Protein AF-A0AAW2PV08-F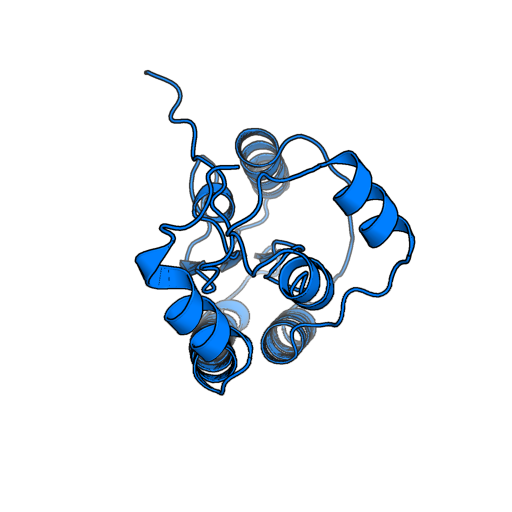1 (afdb_monomer)

Radius of gyration: 16.77 Å; Cα contacts (8 Å, |Δi|>4): 228; chains: 1; bounding box: 40×30×41 Å

Mean predicted aligned error: 6.33 Å

Nearest PDB structures (foldseek):
  4fyp-assembly1_B  TM=8.849E-01  e=3.499E-15  Arabidopsis thaliana
  3ocy-assembly1_A  TM=7.518E-01  e=6.910E-05  Haemophilus influenzae
  3ocu-assembly1_A  TM=7.559E-01  e=1.485E-04  Haemophilus influenzae
  3sf0-assembly1_A-2  TM=7.514E-01  e=1.797E-04  Haemophilus influenzae Rd KW20
  3pct-assembly1_B  TM=6.875E-01  e=3.861E-04  Pasteurella multocida

Solvent-accessible surface area (backbone atoms only — not comparable to full-atom values): 9900 Å² total; per-residue (Å²): 103,65,57,49,62,76,93,45,46,66,59,50,45,50,34,66,77,40,66,55,46,58,52,53,41,40,52,49,28,52,54,50,46,56,50,48,61,67,50,60,79,72,61,94,81,49,67,41,72,47,71,45,52,75,56,34,38,29,35,57,58,78,59,30,70,77,42,59,49,18,62,44,78,73,52,69,67,63,50,49,58,52,58,73,66,70,71,63,48,72,32,64,46,40,49,55,35,50,53,51,51,51,72,70,44,96,78,88,88,89,91,90,91,69,68,65,49,64,38,51,23,49,53,37,38,53,41,43,75,74,60,33,44,44,51,34,28,38,19,34,44,67,32,69,52,49,73,55,65,60,38,78,41,68,44,75,39,79,53,84,45,58,60,68,84,69,80,76,79,86,129

Secondary structure (DSSP, 8-state):
-PPPPGGGHHHHHHHHHSHHHHHHHHHHHHHHHHHHHHHHTT--S-EEEEE-SBTTTB--HHHHTTTGGGTSPP-HHHHHHHHHTT-PPB-HHHHHHHHHHHHH-S---------HHHHHHHHHHHHHHTT-EEEEEEESSHHHH-SSS--SEEEE----S----------

pLDDT: mean 85.6, std 15.62, range [32.16, 98.5]

Structure (mmCIF, N/CA/C/O backbone):
data_AF-A0AAW2PV08-F1
#
_entry.id   AF-A0AAW2PV08-F1
#
loop_
_atom_site.group_PDB
_atom_site.id
_atom_site.type_symbol
_atom_site.label_atom_id
_atom_site.label_alt_id
_atom_site.label_comp_id
_atom_site.label_asym_id
_atom_site.label_entity_id
_atom_site.label_seq_id
_atom_site.pdbx_PDB_ins_code
_atom_site.Cartn_x
_atom_site.Cartn_y
_atom_site.Cartn_z
_atom_site.occupancy
_atom_site.B_iso_or_equiv
_atom_site.auth_seq_id
_atom_site.auth_comp_id
_atom_site.auth_asym_id
_atom_site.auth_atom_id
_atom_site.pdbx_PDB_model_num
ATOM 1 N N . MET A 1 1 ? 16.146 8.024 -4.361 1.00 72.38 1 MET A N 1
ATOM 2 C CA . MET A 1 1 ? 15.901 6.578 -4.196 1.00 72.38 1 MET A CA 1
ATOM 3 C C . MET A 1 1 ? 17.044 5.831 -4.854 1.00 72.38 1 MET A C 1
ATOM 5 O O . MET A 1 1 ? 17.576 6.333 -5.842 1.00 72.38 1 MET A O 1
ATOM 9 N N . GLU A 1 2 ? 17.451 4.702 -4.283 1.00 77.81 2 GLU A N 1
ATOM 10 C CA . GLU A 1 2 ? 18.451 3.822 -4.897 1.00 77.81 2 GLU A CA 1
ATOM 11 C C . GLU A 1 2 ? 17.816 2.975 -6.006 1.00 77.81 2 GLU A C 1
ATOM 13 O O . GLU A 1 2 ? 16.607 2.743 -5.994 1.00 77.81 2 GLU A O 1
ATOM 18 N N . LYS A 1 3 ? 18.635 2.554 -6.973 1.00 90.25 3 LYS A N 1
ATOM 19 C CA . LYS A 1 3 ? 18.215 1.689 -8.080 1.00 90.25 3 LYS A CA 1
ATOM 20 C C . LYS A 1 3 ? 18.225 0.227 -7.650 1.00 90.25 3 LYS A C 1
ATOM 22 O O . LYS A 1 3 ? 19.064 -0.160 -6.835 1.00 90.25 3 LYS A O 1
ATOM 27 N N . ILE A 1 4 ? 17.382 -0.593 -8.270 1.00 92.94 4 ILE A N 1
ATOM 28 C CA . ILE A 1 4 ? 17.492 -2.049 -8.127 1.00 92.94 4 ILE A CA 1
ATOM 29 C C . ILE A 1 4 ? 18.790 -2.558 -8.793 1.00 92.94 4 ILE A C 1
ATOM 31 O O . ILE A 1 4 ? 19.272 -1.933 -9.747 1.00 92.94 4 ILE A O 1
ATOM 35 N N . PRO A 1 5 ? 19.366 -3.688 -8.341 1.00 94.44 5 PRO A N 1
ATOM 36 C CA . PRO A 1 5 ? 20.461 -4.346 -9.051 1.00 94.44 5 PRO A CA 1
ATOM 37 C C . PRO A 1 5 ? 20.048 -4.736 -10.477 1.00 94.44 5 PRO A C 1
ATOM 39 O O . PRO A 1 5 ? 18.966 -5.286 -10.679 1.00 94.44 5 PRO A O 1
ATOM 42 N N . GLU A 1 6 ? 20.916 -4.494 -11.464 1.00 94.56 6 GLU A N 1
ATOM 43 C CA . GLU A 1 6 ? 20.615 -4.785 -12.878 1.00 94.56 6 GLU A CA 1
ATOM 44 C C . GLU A 1 6 ? 20.293 -6.267 -13.117 1.00 94.56 6 GLU A C 1
ATOM 46 O O . GLU A 1 6 ? 19.394 -6.594 -13.884 1.00 94.56 6 GLU A O 1
ATOM 51 N N . GLU A 1 7 ? 20.960 -7.166 -12.395 1.00 96.25 7 GLU A N 1
ATOM 52 C CA . GLU A 1 7 ? 20.706 -8.613 -12.417 1.00 96.25 7 GLU A CA 1
ATOM 53 C C . GLU A 1 7 ? 19.301 -9.017 -11.937 1.00 96.25 7 GLU A C 1
ATOM 55 O O . GLU A 1 7 ? 18.837 -10.112 -12.246 1.00 96.25 7 GLU A O 1
ATOM 60 N N . CYS A 1 8 ? 18.600 -8.137 -11.214 1.00 95.88 8 CYS A N 1
ATOM 61 C CA . CYS A 1 8 ? 17.236 -8.365 -10.741 1.00 95.88 8 CYS A CA 1
ATOM 62 C C . CYS A 1 8 ? 16.163 -7.801 -11.687 1.00 95.88 8 CYS A C 1
ATOM 64 O O . CYS A 1 8 ? 14.981 -8.014 -11.428 1.00 95.88 8 CYS A O 1
ATOM 66 N N . ALA A 1 9 ? 16.545 -7.104 -12.763 1.00 93.81 9 ALA A N 1
ATOM 67 C CA . ALA A 1 9 ? 15.640 -6.434 -13.700 1.00 93.81 9 ALA A CA 1
ATOM 68 C C . ALA A 1 9 ? 14.475 -7.318 -14.168 1.00 93.81 9 ALA A C 1
ATOM 70 O O . ALA A 1 9 ? 13.304 -6.973 -13.991 1.00 93.81 9 ALA A O 1
ATOM 71 N N . ASP A 1 10 ? 14.813 -8.470 -14.750 1.00 96.38 10 ASP A N 1
ATOM 72 C CA . ASP A 1 10 ? 13.832 -9.388 -15.325 1.00 96.38 10 ASP A CA 1
ATOM 73 C C . ASP A 1 10 ? 12.946 -9.989 -14.237 1.00 96.38 10 ASP A C 1
ATOM 75 O O . ASP A 1 10 ? 11.730 -10.029 -14.394 1.00 96.38 10 ASP A O 1
ATOM 79 N N . TYR A 1 11 ? 13.532 -10.347 -13.091 1.00 97.00 11 TYR A N 1
ATOM 80 C CA . TYR A 1 11 ? 12.781 -10.852 -11.945 1.00 97.00 11 TYR A CA 1
ATOM 81 C C . TYR A 1 11 ? 11.757 -9.831 -11.433 1.00 97.00 11 TYR A C 1
ATOM 83 O O . TYR A 1 11 ? 10.588 -10.170 -11.261 1.00 97.00 11 TYR A O 1
ATOM 91 N N . VAL A 1 12 ? 12.172 -8.581 -11.196 1.00 97.12 12 VAL A N 1
ATOM 92 C CA . VAL A 1 12 ? 11.277 -7.531 -10.684 1.00 97.12 12 VAL A CA 1
ATOM 93 C C . VAL A 1 12 ? 10.155 -7.275 -11.680 1.00 97.12 12 VAL A C 1
ATOM 95 O O . VAL A 1 12 ? 8.988 -7.240 -11.295 1.00 97.12 12 VAL A O 1
ATOM 98 N N . LYS A 1 13 ? 10.485 -7.167 -12.969 1.00 96.88 13 LYS A N 1
ATOM 99 C CA . LYS A 1 13 ? 9.489 -7.022 -14.027 1.00 96.88 13 LYS A CA 1
ATOM 100 C C . LYS A 1 13 ? 8.496 -8.184 -14.025 1.00 96.88 13 LYS A C 1
ATOM 102 O O . LYS A 1 13 ? 7.297 -7.932 -13.979 1.00 96.88 13 LYS A O 1
ATOM 107 N N . GLU A 1 14 ? 8.969 -9.429 -14.062 1.00 97.62 14 GLU A N 1
ATOM 108 C CA . GLU A 1 14 ? 8.126 -10.633 -14.069 1.00 97.62 14 GLU A CA 1
ATOM 109 C C . GLU A 1 14 ? 7.243 -10.738 -12.823 1.00 97.62 14 GLU A C 1
ATOM 111 O O . GLU A 1 14 ? 6.072 -11.100 -12.930 1.00 97.62 14 GLU A O 1
ATOM 116 N N . TYR A 1 15 ? 7.776 -10.386 -11.654 1.00 98.00 15 TYR A N 1
ATOM 117 C CA . TYR A 1 15 ? 7.027 -10.368 -10.404 1.00 98.00 15 TYR A CA 1
ATOM 118 C C . TYR A 1 15 ? 5.908 -9.318 -10.420 1.00 98.00 15 TYR A C 1
ATOM 120 O O . TYR A 1 15 ? 4.772 -9.651 -10.075 1.00 98.00 15 TYR A O 1
ATOM 128 N N . MET A 1 16 ? 6.213 -8.087 -10.855 1.00 97.31 16 MET A N 1
ATOM 129 C CA . MET A 1 16 ? 5.276 -6.955 -10.845 1.00 97.31 16 MET A CA 1
ATOM 130 C C . MET A 1 16 ? 4.170 -7.072 -11.899 1.00 97.31 16 MET A C 1
ATOM 132 O O . MET A 1 16 ? 3.034 -6.697 -11.628 1.00 97.31 16 MET A O 1
ATOM 136 N N . ILE A 1 17 ? 4.482 -7.570 -13.103 1.00 96.00 17 ILE A N 1
ATOM 137 C CA . ILE A 1 17 ? 3.484 -7.731 -14.182 1.00 96.00 17 ILE A CA 1
ATOM 138 C C . ILE A 1 17 ? 2.812 -9.108 -14.172 1.00 96.00 17 ILE A C 1
ATOM 140 O O . ILE A 1 17 ? 1.813 -9.323 -14.860 1.00 96.00 17 ILE A O 1
ATOM 144 N N . GLY A 1 18 ? 3.413 -10.068 -13.471 1.00 94.25 18 GLY A N 1
ATOM 145 C CA . GLY A 1 18 ? 2.887 -11.411 -13.303 1.00 94.25 18 GLY A CA 1
ATOM 146 C C . GLY A 1 18 ? 1.918 -11.503 -12.129 1.00 94.25 18 GLY A C 1
ATOM 147 O O . GLY A 1 18 ? 1.508 -10.519 -11.526 1.00 94.25 18 GLY A O 1
ATOM 148 N N . LYS A 1 19 ? 1.567 -12.740 -11.770 1.00 95.38 19 LYS A N 1
ATOM 149 C CA . LYS A 1 19 ? 0.647 -13.007 -10.652 1.00 95.38 19 LYS A CA 1
ATOM 150 C C . LYS A 1 19 ? 1.296 -12.874 -9.274 1.00 95.38 19 LYS A C 1
ATOM 152 O O . LYS A 1 19 ? 0.577 -12.881 -8.285 1.00 95.38 19 LYS A O 1
ATOM 157 N N . GLY A 1 20 ? 2.630 -12.828 -9.197 1.00 97.25 20 GLY A N 1
ATOM 158 C CA . GLY A 1 20 ? 3.361 -12.843 -7.926 1.00 97.25 20 GLY A CA 1
ATOM 159 C C . GLY A 1 20 ? 2.972 -11.668 -7.035 1.00 97.25 20 GLY A C 1
ATOM 160 O O . GLY A 1 20 ? 2.494 -11.878 -5.924 1.00 97.25 20 GLY A O 1
ATOM 161 N N . TYR A 1 21 ? 3.082 -10.452 -7.571 1.00 97.06 21 TYR A N 1
ATOM 162 C CA . TYR A 1 21 ? 2.718 -9.227 -6.865 1.00 97.06 21 TYR A CA 1
ATOM 163 C C . TYR A 1 21 ? 1.253 -9.213 -6.407 1.00 97.06 21 TYR A C 1
ATOM 165 O O . TYR A 1 21 ? 0.975 -8.957 -5.237 1.00 97.06 21 TYR A O 1
ATOM 173 N N . GLU A 1 22 ? 0.320 -9.567 -7.294 1.00 96.44 22 GLU A N 1
ATOM 174 C CA . GLU A 1 22 ? -1.114 -9.615 -6.982 1.00 96.44 22 GLU A CA 1
ATOM 175 C C . GLU A 1 22 ? -1.435 -10.613 -5.856 1.00 96.44 22 GLU A C 1
ATOM 177 O O . GLU A 1 22 ? -2.170 -10.290 -4.922 1.00 96.44 22 GLU A O 1
ATOM 182 N N . LEU A 1 23 ? -0.872 -11.824 -5.913 1.00 98.19 23 LEU A N 1
ATOM 183 C CA . LEU A 1 23 ? -1.113 -12.862 -4.908 1.00 98.19 23 LEU A CA 1
ATOM 184 C C . LEU A 1 23 ? -0.561 -12.469 -3.534 1.00 98.19 23 LEU A C 1
ATOM 186 O O . LEU A 1 23 ? -1.214 -12.720 -2.516 1.00 98.19 23 LEU A O 1
ATOM 190 N N . ASP A 1 24 ? 0.610 -11.836 -3.494 1.00 98.50 24 ASP A N 1
ATOM 191 C CA . ASP A 1 24 ? 1.218 -11.380 -2.245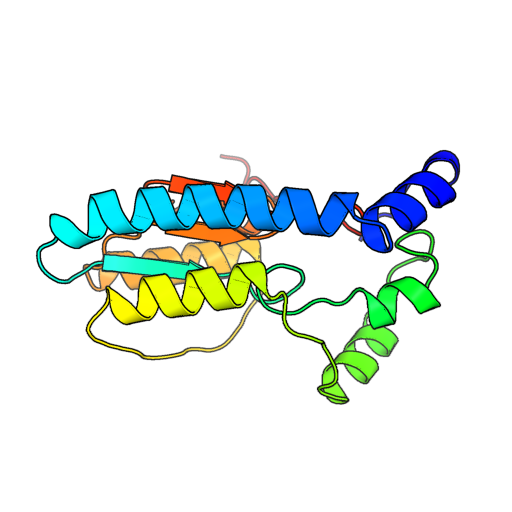 1.00 98.50 24 ASP A CA 1
ATOM 192 C C . ASP A 1 24 ? 0.422 -10.217 -1.632 1.00 98.50 24 ASP A C 1
ATOM 194 O O . ASP A 1 24 ? 0.146 -10.226 -0.428 1.00 98.50 24 ASP A O 1
ATOM 198 N N . LEU A 1 25 ? -0.053 -9.273 -2.452 1.00 98.25 25 LEU A N 1
ATOM 199 C CA . LEU A 1 25 ? -0.973 -8.217 -2.018 1.00 98.25 25 LEU A CA 1
ATOM 200 C C . LEU A 1 25 ? -2.282 -8.790 -1.450 1.00 98.25 25 LEU A C 1
ATOM 202 O O . LEU A 1 25 ? -2.699 -8.429 -0.344 1.00 98.25 25 LEU A O 1
ATOM 206 N N . GLN A 1 26 ? -2.899 -9.747 -2.150 1.00 98.31 26 GLN A N 1
ATOM 207 C CA . GLN A 1 26 ? -4.100 -10.444 -1.679 1.00 98.31 26 GLN A CA 1
ATOM 208 C C . GLN A 1 26 ? -3.850 -11.170 -0.356 1.00 98.31 26 GLN A C 1
ATOM 210 O O . GLN A 1 26 ? -4.706 -11.164 0.533 1.00 98.31 26 GLN A O 1
ATOM 215 N N . ARG A 1 27 ? -2.679 -11.792 -0.186 1.00 98.50 27 ARG A N 1
ATOM 216 C CA . ARG A 1 27 ? -2.320 -12.483 1.054 1.00 98.50 27 ARG A CA 1
ATOM 217 C C . ARG A 1 27 ? -2.259 -11.512 2.229 1.00 98.50 27 ARG A C 1
ATOM 219 O O . ARG A 1 27 ? -2.856 -11.802 3.267 1.00 98.50 27 ARG A O 1
ATOM 226 N N . VAL A 1 28 ? -1.588 -10.373 2.060 1.00 98.38 28 VAL A N 1
ATOM 227 C CA . VAL A 1 28 ? -1.488 -9.332 3.095 1.00 98.38 28 VAL A CA 1
ATOM 228 C C . VAL A 1 28 ? -2.867 -8.757 3.421 1.00 98.38 28 VAL 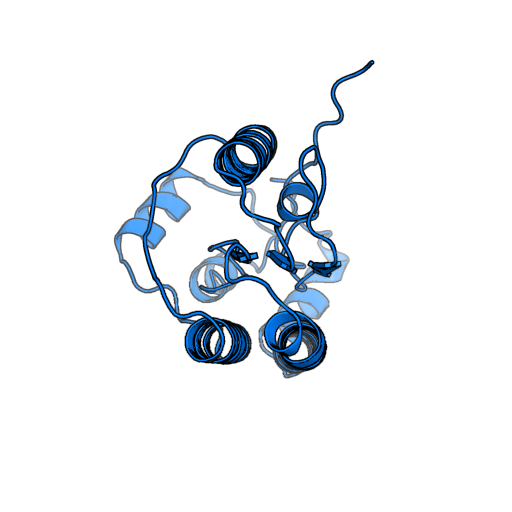A C 1
ATOM 230 O O . VAL A 1 28 ? -3.233 -8.692 4.595 1.00 98.38 28 VAL A O 1
ATOM 233 N N . SER A 1 29 ? -3.666 -8.432 2.401 1.00 98.06 29 SER A N 1
ATOM 234 C CA . SER A 1 29 ? -5.033 -7.925 2.570 1.00 98.06 29 SER A CA 1
ATOM 235 C C . SER A 1 29 ? -5.928 -8.909 3.329 1.00 98.06 29 SER A C 1
ATOM 237 O O . SER A 1 29 ? -6.623 -8.530 4.269 1.00 98.06 29 SER A O 1
ATOM 239 N N . ASN A 1 30 ? -5.882 -10.202 3.001 1.00 98.31 30 ASN A N 1
ATOM 240 C CA . ASN A 1 30 ? -6.691 -11.212 3.685 1.00 98.31 30 ASN A CA 1
ATOM 241 C C . ASN A 1 30 ? -6.321 -11.367 5.167 1.00 98.31 30 ASN A C 1
ATOM 243 O O . ASN A 1 30 ? -7.210 -11.483 6.013 1.00 98.31 30 ASN A O 1
ATOM 247 N N . GLU A 1 31 ? -5.029 -11.332 5.495 1.00 98.31 31 GLU A N 1
ATOM 248 C CA . GLU A 1 31 ? -4.559 -11.352 6.886 1.00 98.31 31 GLU A CA 1
ATOM 249 C C . GLU A 1 31 ? -4.967 -10.078 7.644 1.00 98.31 31 GLU A C 1
ATOM 251 O O . GLU A 1 31 ? -5.370 -10.151 8.809 1.00 98.31 31 GLU A O 1
ATOM 256 N N . ALA A 1 32 ? -4.920 -8.920 6.981 1.00 97.25 32 ALA A N 1
ATOM 257 C CA . ALA A 1 32 ? -5.377 -7.648 7.530 1.00 97.25 32 ALA A CA 1
ATOM 258 C C . ALA A 1 32 ? -6.885 -7.638 7.798 1.00 97.25 32 ALA A C 1
ATOM 260 O O . ALA A 1 32 ? -7.295 -7.311 8.910 1.00 97.25 32 ALA A O 1
ATOM 261 N N . LYS A 1 33 ? -7.706 -8.092 6.842 1.00 95.94 33 LYS A N 1
ATOM 262 C CA . LYS A 1 33 ? -9.164 -8.229 6.993 1.00 95.94 33 LYS A CA 1
ATOM 263 C C . LYS A 1 33 ? -9.519 -9.176 8.142 1.00 95.94 33 LYS A C 1
ATOM 265 O O . LYS A 1 33 ? -10.375 -8.864 8.968 1.00 95.94 33 LYS A O 1
ATOM 270 N N . ALA A 1 34 ? -8.837 -10.320 8.243 1.00 96.12 34 ALA A N 1
ATOM 271 C CA . ALA A 1 34 ? -9.042 -11.264 9.342 1.00 96.12 34 ALA A CA 1
ATOM 272 C C . ALA A 1 34 ? -8.721 -10.635 10.708 1.00 96.12 34 ALA A C 1
ATOM 274 O O . ALA A 1 34 ? -9.479 -10.808 11.665 1.00 96.12 34 ALA A O 1
ATOM 275 N N . PHE A 1 35 ? -7.630 -9.871 10.791 1.00 94.94 35 PHE A N 1
ATOM 276 C CA . PHE A 1 35 ? -7.286 -9.136 12.000 1.00 94.94 35 PHE A CA 1
ATOM 277 C C . PHE A 1 35 ? -8.309 -8.043 12.315 1.00 94.94 35 PHE A C 1
ATOM 279 O O . PHE A 1 35 ? -8.813 -8.026 13.434 1.00 94.94 35 PHE A O 1
ATOM 286 N N . ALA A 1 36 ? -8.671 -7.195 11.348 1.00 91.62 36 ALA A N 1
ATOM 287 C CA . ALA A 1 36 ? -9.642 -6.114 11.513 1.00 91.62 36 ALA A CA 1
ATOM 288 C C . ALA A 1 36 ? -10.963 -6.627 12.104 1.00 91.62 36 ALA A C 1
ATOM 290 O O . ALA A 1 36 ? -11.405 -6.145 13.146 1.00 91.62 36 ALA A O 1
ATOM 291 N N . ARG A 1 37 ? -11.524 -7.696 11.527 1.00 90.31 37 ARG A N 1
ATOM 292 C CA . ARG A 1 37 ? -12.728 -8.363 12.050 1.00 90.31 37 ARG A CA 1
ATOM 293 C C . ARG A 1 37 ? -12.572 -8.803 13.504 1.00 90.31 37 ARG A C 1
ATOM 295 O O . ARG A 1 37 ? -13.512 -8.691 14.279 1.00 90.31 37 ARG A O 1
ATOM 302 N N . SER A 1 38 ? -11.395 -9.295 13.890 1.00 90.06 38 SER A N 1
ATOM 303 C CA . SER A 1 38 ? -11.154 -9.763 15.260 1.00 90.06 38 SER A CA 1
ATOM 304 C C . SER A 1 38 ? -11.096 -8.638 16.300 1.00 90.06 38 SER A C 1
ATOM 306 O O . SER A 1 38 ? -11.462 -8.873 17.448 1.00 90.06 38 SER A O 1
ATOM 308 N N . VAL A 1 39 ? -10.664 -7.431 15.912 1.00 84.81 39 VAL A N 1
ATOM 309 C CA . VAL A 1 39 ? -10.438 -6.312 16.844 1.00 84.81 39 VAL A CA 1
ATOM 310 C C . VAL A 1 39 ? -11.592 -5.310 16.877 1.00 84.81 39 VAL A C 1
ATOM 312 O O . VAL A 1 39 ? -11.977 -4.874 17.962 1.00 84.81 39 VAL A O 1
ATOM 315 N N . TYR A 1 40 ? -12.223 -5.006 15.739 1.00 73.38 40 TYR A N 1
ATOM 316 C CA . TYR A 1 40 ? -13.342 -4.054 15.688 1.00 73.38 40 TYR A CA 1
ATOM 317 C C . TYR A 1 40 ? -14.616 -4.588 16.363 1.00 73.38 40 TYR A C 1
ATOM 319 O O . TYR A 1 40 ? -15.410 -3.807 16.877 1.00 73.38 40 TYR A O 1
ATOM 327 N N . LEU A 1 41 ? -14.775 -5.912 16.484 1.00 60.34 41 LEU A N 1
ATOM 328 C CA . LEU A 1 41 ? -15.869 -6.528 17.253 1.00 60.34 41 LEU A CA 1
ATOM 329 C C . LEU A 1 41 ? -15.741 -6.347 18.780 1.00 60.34 41 LEU A C 1
ATOM 331 O O . LEU A 1 41 ? -16.660 -6.707 19.512 1.00 60.34 41 LEU A O 1
ATOM 335 N N . SER A 1 42 ? -14.612 -5.819 19.267 1.00 56.44 42 SER A N 1
ATOM 336 C CA . SER A 1 42 ? -14.299 -5.694 20.700 1.00 56.44 42 SER A CA 1
ATOM 337 C C . SER A 1 42 ? -14.172 -4.250 21.207 1.00 56.44 42 SER A C 1
ATOM 339 O O . SER A 1 42 ? -13.947 -4.050 22.400 1.00 56.44 42 SER A O 1
ATOM 341 N N . GLY A 1 43 ? -14.294 -3.259 20.317 1.00 58.31 43 GLY A N 1
ATOM 342 C CA . GLY A 1 43 ? -13.895 -1.872 20.574 1.00 58.31 43 GLY A CA 1
ATOM 343 C C . GLY A 1 43 ? -14.963 -0.968 21.199 1.00 58.31 43 GLY A C 1
ATOM 344 O O . GLY A 1 43 ? -16.163 -1.212 21.110 1.00 58.31 43 GLY A O 1
ATOM 345 N N . ASP A 1 44 ? -14.491 0.124 21.800 1.00 64.69 44 ASP A N 1
ATOM 346 C CA . ASP A 1 44 ? -15.250 1.202 22.453 1.00 64.69 44 ASP A CA 1
ATOM 347 C C . ASP A 1 44 ? -15.582 2.390 21.520 1.00 64.69 44 ASP A C 1
ATOM 349 O O . ASP A 1 44 ? -16.211 3.359 21.947 1.00 64.69 44 ASP A O 1
ATOM 353 N N . GLY A 1 45 ? -15.198 2.302 20.239 1.00 64.12 45 GLY A N 1
ATOM 354 C CA . GLY A 1 45 ? -15.512 3.281 19.191 1.00 64.12 45 GLY A CA 1
ATOM 355 C C . GLY A 1 45 ? -14.415 4.308 18.873 1.00 64.12 45 GLY A C 1
ATOM 356 O O . GLY A 1 45 ? -14.646 5.164 18.017 1.00 64.12 45 GLY A O 1
ATOM 357 N N . ASN A 1 46 ? -13.233 4.231 19.501 1.00 76.94 46 ASN A N 1
ATOM 358 C CA . ASN A 1 46 ? -12.098 5.137 19.249 1.00 76.94 46 ASN A CA 1
ATOM 359 C C . ASN A 1 46 ? -10.890 4.400 18.648 1.00 76.94 46 ASN A C 1
ATOM 361 O O . ASN A 1 46 ? -9.794 4.376 19.205 1.00 76.94 46 ASN A O 1
ATOM 365 N N . SER A 1 47 ? -11.094 3.764 17.499 1.00 83.00 47 SER A N 1
ATOM 366 C CA . SER A 1 47 ? -10.057 3.014 16.788 1.00 83.00 47 SER A CA 1
ATOM 367 C C . SER A 1 47 ? -9.745 3.651 15.443 1.00 83.00 47 SER A C 1
ATOM 369 O O . SER A 1 47 ? -10.616 4.267 14.844 1.00 83.00 47 SER A O 1
ATOM 371 N N . ALA A 1 48 ? -8.504 3.516 14.986 1.00 85.69 48 ALA A N 1
ATOM 372 C CA . ALA A 1 48 ? -8.073 4.000 13.682 1.00 85.69 48 ALA A CA 1
ATOM 373 C C . ALA A 1 48 ? -7.294 2.920 12.925 1.00 85.69 48 ALA A C 1
ATOM 375 O O . ALA A 1 48 ? -6.562 2.116 13.519 1.00 85.69 48 ALA A O 1
ATOM 376 N N . TRP A 1 49 ? -7.414 2.947 11.599 1.00 90.25 49 TRP A N 1
ATOM 377 C CA . TRP A 1 49 ? -6.553 2.213 10.680 1.00 90.25 49 TRP A CA 1
ATOM 378 C C . TRP A 1 49 ? -5.866 3.193 9.741 1.00 90.25 49 TRP A C 1
ATOM 380 O O . TRP A 1 49 ? -6.503 4.095 9.205 1.00 90.25 49 TRP A O 1
ATOM 390 N N . ILE A 1 50 ? -4.568 3.010 9.538 1.00 91.12 50 ILE A N 1
ATOM 391 C CA . ILE A 1 50 ? -3.759 3.896 8.703 1.00 91.12 50 ILE A CA 1
ATOM 392 C C . ILE A 1 50 ? -3.366 3.163 7.430 1.00 91.12 50 ILE A C 1
ATOM 394 O O . ILE A 1 50 ? -2.976 1.995 7.471 1.00 91.12 50 ILE A O 1
ATOM 398 N N . PHE A 1 51 ? -3.475 3.867 6.312 1.00 91.56 51 PHE A N 1
ATOM 399 C CA . PHE A 1 51 ? -3.039 3.412 5.002 1.00 91.56 51 PHE A CA 1
ATOM 400 C C . PHE A 1 51 ? -2.012 4.400 4.466 1.00 91.56 51 PHE A C 1
ATOM 402 O O . PHE A 1 51 ? -2.240 5.610 4.520 1.00 91.56 51 PHE A O 1
ATOM 409 N N . ASP A 1 52 ? -0.898 3.894 3.947 1.00 93.50 52 ASP A N 1
ATOM 410 C CA . ASP A 1 52 ? -0.124 4.664 2.980 1.00 93.50 52 ASP A CA 1
ATOM 411 C C . ASP A 1 52 ? -0.875 4.765 1.640 1.00 93.50 52 ASP A C 1
ATOM 413 O O . ASP A 1 52 ? -1.831 4.024 1.395 1.00 93.50 52 ASP A O 1
ATOM 417 N N . VAL A 1 53 ? -0.458 5.683 0.770 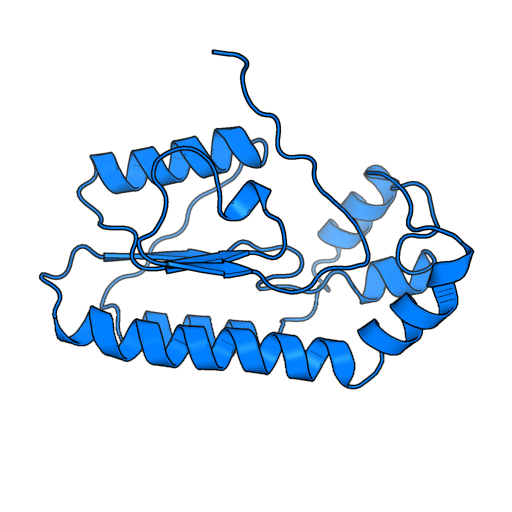1.00 90.56 53 VAL A N 1
ATOM 418 C CA . VAL A 1 53 ? -1.112 5.908 -0.528 1.00 90.56 53 VAL A CA 1
ATOM 419 C C . VAL A 1 53 ? -0.371 5.187 -1.648 1.00 90.56 53 VAL A C 1
ATOM 421 O O . VAL A 1 53 ? -0.916 4.254 -2.243 1.00 90.56 53 VAL A O 1
ATOM 424 N N . ASP A 1 54 ? 0.862 5.601 -1.928 1.00 91.31 54 ASP A N 1
ATOM 425 C CA . ASP A 1 54 ? 1.671 5.082 -3.030 1.00 91.31 54 ASP A CA 1
ATOM 426 C C . ASP A 1 54 ? 2.070 3.622 -2.803 1.00 91.31 54 ASP A C 1
ATOM 428 O O . ASP A 1 54 ? 2.489 3.252 -1.715 1.00 91.31 54 ASP A O 1
ATOM 432 N N . GLU A 1 55 ? 1.907 2.777 -3.824 1.00 94.75 55 GLU A N 1
ATOM 433 C CA . GLU A 1 55 ? 2.129 1.320 -3.776 1.00 94.75 55 GLU A CA 1
ATOM 434 C C . GLU A 1 55 ? 1.404 0.601 -2.620 1.00 94.75 55 GLU A C 1
ATOM 436 O O . GLU A 1 55 ? 1.689 -0.555 -2.306 1.00 94.75 55 GLU A O 1
ATOM 441 N N . THR A 1 56 ? 0.402 1.267 -2.035 1.00 95.25 56 THR A N 1
ATOM 442 C CA . THR A 1 56 ? -0.449 0.732 -0.976 1.00 95.25 56 THR A CA 1
ATOM 443 C C . THR A 1 56 ? -1.917 0.797 -1.360 1.00 95.25 56 THR A C 1
ATOM 445 O O . THR A 1 56 ? -2.542 -0.251 -1.489 1.00 95.25 56 THR A O 1
ATOM 448 N N . LEU A 1 57 ? -2.470 1.988 -1.593 1.00 94.31 57 LEU A N 1
ATOM 449 C CA . LEU A 1 57 ? -3.820 2.175 -2.138 1.00 94.31 57 LEU A CA 1
ATOM 450 C C . LEU A 1 57 ? -3.796 2.357 -3.657 1.00 94.31 57 LEU A C 1
ATOM 452 O O . LEU A 1 57 ? -4.665 1.828 -4.350 1.00 94.31 57 LEU A O 1
ATOM 456 N N . LEU A 1 58 ? -2.807 3.086 -4.173 1.00 95.69 58 LEU A N 1
ATOM 457 C CA . LEU A 1 58 ? -2.655 3.414 -5.588 1.00 95.69 58 LEU A CA 1
ATOM 458 C C . LEU A 1 58 ? -1.336 2.857 -6.117 1.00 95.69 58 LEU A C 1
ATOM 460 O O . LEU A 1 58 ? -0.312 2.949 -5.447 1.00 95.69 58 LEU A O 1
ATOM 464 N N . SER A 1 59 ? -1.341 2.296 -7.324 1.00 96.75 59 SER A N 1
ATOM 465 C CA . SER A 1 59 ? -0.134 1.747 -7.936 1.00 96.75 59 SER A CA 1
ATOM 466 C C . SER A 1 59 ? 0.530 2.734 -8.893 1.00 96.75 59 SER A C 1
ATOM 468 O O . SER A 1 59 ? -0.074 3.250 -9.833 1.00 96.75 59 SER A O 1
ATOM 470 N N . ASN A 1 60 ? 1.833 2.903 -8.707 1.00 95.88 60 ASN A N 1
ATOM 471 C CA . ASN A 1 60 ? 2.740 3.642 -9.574 1.00 95.88 60 ASN A CA 1
ATOM 472 C C . ASN A 1 60 ? 3.348 2.747 -10.667 1.00 95.88 60 ASN A C 1
ATOM 474 O O . ASN A 1 60 ? 4.156 3.206 -11.481 1.00 95.88 60 ASN A O 1
ATOM 478 N N . LEU A 1 61 ? 2.944 1.473 -10.743 1.00 96.00 61 LEU A N 1
ATOM 479 C CA . LEU A 1 61 ? 3.408 0.506 -11.738 1.00 96.00 61 LEU A CA 1
ATOM 480 C C . LEU A 1 61 ? 3.339 1.018 -13.191 1.00 96.00 61 LEU A C 1
ATOM 482 O O . LEU A 1 61 ? 4.306 0.789 -13.918 1.00 96.00 61 LEU A O 1
ATOM 486 N N . PRO A 1 62 ? 2.301 1.751 -13.656 1.00 96.81 62 PRO A N 1
ATOM 487 C CA . PRO A 1 62 ? 2.293 2.281 -15.023 1.00 96.81 62 PRO A CA 1
ATOM 488 C C . PRO A 1 62 ? 3.430 3.270 -15.314 1.00 96.81 62 PRO A C 1
ATOM 490 O O . PRO A 1 62 ? 3.921 3.321 -16.446 1.00 96.81 62 PRO A O 1
ATOM 493 N N . TYR A 1 63 ? 3.857 4.044 -14.310 1.00 96.44 63 TYR A N 1
ATOM 494 C CA . TYR A 1 63 ? 5.028 4.912 -14.414 1.00 96.44 63 TYR A CA 1
ATOM 495 C C . TYR A 1 63 ? 6.304 4.074 -14.458 1.00 96.44 63 TYR A C 1
ATOM 497 O O . TYR A 1 63 ? 7.087 4.183 -15.402 1.00 96.44 63 TYR A O 1
ATOM 505 N N . TYR A 1 64 ? 6.496 3.187 -13.481 1.00 95.56 64 TYR A N 1
ATOM 506 C CA . TYR A 1 64 ? 7.717 2.385 -13.373 1.00 95.56 64 TYR A CA 1
ATOM 507 C C . TYR A 1 64 ? 7.897 1.400 -14.534 1.00 95.56 64 TYR A C 1
ATOM 509 O O . TYR A 1 64 ? 9.028 1.155 -14.946 1.00 95.56 64 TYR A O 1
ATOM 517 N N . ALA A 1 65 ? 6.818 0.913 -15.150 1.00 95.75 65 ALA A N 1
ATOM 518 C CA . ALA A 1 65 ? 6.882 0.078 -16.348 1.00 95.75 65 ALA A CA 1
ATOM 519 C C . ALA A 1 65 ? 7.512 0.798 -17.555 1.00 95.75 65 ALA A C 1
ATOM 521 O O . ALA A 1 65 ? 8.113 0.151 -18.413 1.00 95.75 65 ALA A O 1
ATOM 522 N N . GLN A 1 66 ? 7.408 2.130 -17.609 1.00 94.62 66 GLN A N 1
ATOM 523 C CA . GLN A 1 66 ? 8.041 2.971 -18.631 1.00 94.62 66 GLN A CA 1
ATOM 524 C C . GLN A 1 66 ? 9.464 3.410 -18.249 1.00 94.62 66 GLN A C 1
ATOM 526 O O . GLN A 1 66 ? 10.180 3.912 -19.108 1.00 94.62 66 GLN A O 1
ATOM 531 N N . HIS A 1 67 ? 9.867 3.192 -16.992 1.00 93.94 67 HIS A N 1
ATOM 532 C CA . HIS A 1 67 ? 11.139 3.636 -16.407 1.00 93.94 67 HIS A CA 1
ATOM 533 C C . HIS A 1 67 ? 11.942 2.461 -15.817 1.00 93.94 67 HIS A C 1
ATOM 535 O O . HIS A 1 67 ? 12.589 2.559 -14.771 1.00 93.94 67 HIS A O 1
ATOM 541 N N . GLY A 1 68 ? 11.842 1.295 -16.461 1.00 93.81 68 GLY A N 1
ATOM 542 C CA . GLY A 1 68 ? 12.679 0.136 -16.160 1.00 93.81 68 GLY A CA 1
ATOM 543 C C . GLY A 1 68 ? 12.438 -0.520 -14.798 1.00 93.81 68 GLY A C 1
ATOM 544 O O . GLY A 1 68 ? 13.358 -1.133 -14.274 1.00 93.81 68 GLY A O 1
ATOM 545 N N . PHE A 1 69 ? 11.246 -0.402 -14.206 1.00 95.25 69 PHE A N 1
ATOM 546 C CA . PHE A 1 69 ? 10.862 -1.079 -12.955 1.00 95.25 69 PHE A CA 1
ATOM 547 C C . PHE A 1 69 ? 11.826 -0.833 -11.773 1.00 95.25 69 PHE A C 1
ATOM 549 O O . PHE A 1 69 ? 12.024 -1.710 -10.938 1.00 95.25 69 PHE A O 1
ATOM 556 N N . GLY A 1 70 ? 12.437 0.356 -11.705 1.00 93.31 70 GLY A N 1
ATOM 557 C CA . GLY A 1 70 ? 13.403 0.718 -10.655 1.00 93.31 70 GLY A CA 1
ATOM 558 C C . GLY A 1 70 ? 14.874 0.665 -11.086 1.00 93.31 70 GLY A C 1
ATOM 559 O O . GLY A 1 70 ? 15.763 0.926 -10.274 1.00 93.31 70 GLY A O 1
ATOM 560 N N . LEU A 1 71 ? 15.156 0.353 -12.356 1.00 93.50 71 LEU A N 1
ATOM 561 C CA . LEU A 1 71 ? 16.510 0.402 -12.933 1.00 93.50 71 LEU A CA 1
ATOM 562 C C . LEU A 1 71 ? 16.986 1.814 -13.271 1.00 93.50 71 LEU A C 1
ATOM 564 O O . LEU A 1 71 ? 18.179 2.033 -13.489 1.00 93.50 71 LEU A O 1
ATOM 568 N N . GLU A 1 72 ? 16.073 2.772 -13.363 1.00 92.38 72 GLU A N 1
ATOM 569 C CA . GLU A 1 72 ? 16.410 4.160 -13.649 1.00 92.38 72 GLU A CA 1
ATOM 570 C C . GLU A 1 72 ? 16.594 4.957 -12.358 1.00 92.38 72 GLU A C 1
ATOM 572 O O . GLU A 1 72 ? 15.998 4.671 -11.320 1.00 92.38 72 GLU A O 1
ATOM 577 N N . VAL A 1 73 ? 17.442 5.987 -12.414 1.00 90.12 73 VAL A N 1
ATOM 578 C CA . VAL A 1 73 ? 17.542 6.942 -11.307 1.00 90.12 73 VAL A CA 1
ATOM 579 C C . VAL A 1 73 ? 16.214 7.684 -11.205 1.00 90.12 73 VAL A C 1
ATOM 581 O O . VAL A 1 73 ? 15.742 8.239 -12.194 1.00 90.12 73 VAL A O 1
ATOM 584 N N . PHE A 1 74 ? 15.630 7.706 -10.006 1.00 90.50 74 PHE A N 1
ATOM 585 C CA . PHE A 1 74 ? 14.354 8.372 -9.772 1.00 90.50 74 PHE A CA 1
ATOM 586 C C . PHE A 1 74 ? 14.423 9.868 -10.112 1.00 90.50 74 PHE A C 1
ATOM 588 O O . PHE A 1 74 ? 15.197 10.617 -9.511 1.00 90.50 74 PHE A O 1
ATOM 595 N N . ASP A 1 75 ? 13.579 10.290 -11.052 1.00 92.38 75 ASP A N 1
ATOM 596 C CA . ASP A 1 75 ? 13.388 11.681 -11.452 1.00 92.38 75 ASP A CA 1
ATOM 597 C C . ASP A 1 75 ? 12.086 12.205 -10.836 1.00 92.38 75 ASP A C 1
ATOM 599 O O . ASP A 1 75 ? 10.985 11.888 -11.292 1.00 92.38 75 ASP A O 1
ATOM 603 N N . SER A 1 76 ? 12.213 13.018 -9.786 1.00 91.69 76 SER A N 1
ATOM 604 C CA . SER A 1 76 ? 11.062 13.563 -9.063 1.00 91.69 76 SER A CA 1
ATOM 605 C C . SER A 1 76 ? 10.219 14.523 -9.900 1.00 91.69 76 SER A C 1
ATOM 607 O O . SER A 1 76 ? 9.036 14.684 -9.617 1.00 91.69 76 SER A O 1
ATOM 609 N N . THR A 1 77 ? 10.795 15.154 -10.928 1.00 94.44 77 THR A N 1
ATOM 610 C CA . THR A 1 77 ? 10.059 16.095 -11.785 1.00 94.44 77 THR A CA 1
ATOM 611 C C . THR A 1 77 ? 9.146 15.332 -12.732 1.00 94.44 77 THR A C 1
ATOM 613 O O . THR A 1 77 ? 7.964 15.650 -12.833 1.00 94.44 77 THR A O 1
ATOM 616 N N . LYS A 1 78 ? 9.670 14.288 -13.386 1.00 94.69 78 LYS A N 1
ATOM 617 C CA . LYS A 1 78 ? 8.863 13.413 -14.249 1.00 94.69 78 LYS A CA 1
ATOM 618 C C . LYS A 1 78 ? 7.798 12.668 -13.460 1.00 94.69 78 LYS A C 1
ATOM 620 O O . LYS A 1 78 ? 6.662 12.569 -13.916 1.00 94.69 78 LYS A O 1
ATOM 625 N N . PHE A 1 79 ? 8.157 12.175 -12.276 1.00 93.94 79 PHE A N 1
ATOM 626 C CA . PHE A 1 79 ? 7.199 11.513 -11.403 1.00 93.94 79 PHE A CA 1
ATOM 627 C C . PHE A 1 79 ? 6.084 12.474 -10.976 1.00 93.94 79 PHE A C 1
ATOM 629 O O . PHE A 1 79 ? 4.916 12.141 -11.127 1.00 93.94 79 PHE A O 1
ATOM 636 N N . GLY A 1 80 ? 6.421 13.700 -10.555 1.00 93.44 80 GLY A N 1
ATOM 637 C CA . GLY A 1 80 ? 5.428 14.722 -10.211 1.00 93.44 80 GLY A CA 1
ATOM 638 C C . GLY A 1 80 ? 4.473 15.050 -11.364 1.00 93.44 80 GLY A C 1
ATOM 639 O O . GLY A 1 80 ? 3.265 15.093 -11.165 1.00 93.44 80 GLY A O 1
ATOM 640 N N . GLN A 1 81 ? 4.990 15.183 -12.590 1.00 95.44 81 GLN A N 1
ATOM 641 C CA . GLN A 1 81 ? 4.157 15.382 -13.785 1.00 95.44 81 GLN A CA 1
ATOM 642 C C . GLN A 1 81 ? 3.205 14.207 -14.043 1.00 95.44 81 GLN A C 1
ATOM 644 O O . GLN A 1 81 ? 2.076 14.420 -14.471 1.00 95.44 81 GLN A O 1
ATOM 649 N N . TRP A 1 82 ? 3.645 12.972 -13.790 1.00 96.06 82 TRP A N 1
ATOM 650 C CA . TRP A 1 82 ? 2.790 11.791 -13.908 1.00 96.06 82 TRP A CA 1
ATOM 651 C C . TRP A 1 82 ? 1.716 11.749 -12.811 1.00 96.06 82 TRP A C 1
ATOM 653 O O . TRP A 1 82 ? 0.562 11.446 -13.108 1.00 96.06 82 TRP A O 1
ATOM 663 N N . VAL A 1 83 ? 2.060 12.122 -11.573 1.00 92.31 83 VAL A N 1
ATOM 664 C CA . VAL A 1 83 ? 1.103 12.244 -10.458 1.00 92.31 83 VAL A CA 1
ATOM 665 C C . VAL A 1 83 ? 0.008 13.264 -10.788 1.00 92.31 83 VAL A C 1
ATOM 667 O O . VAL A 1 83 ? -1.172 12.976 -10.599 1.00 92.31 83 VAL A O 1
ATOM 670 N N . GLU A 1 84 ? 0.366 14.416 -11.368 1.00 93.69 84 GLU A N 1
ATOM 671 C CA . GLU A 1 84 ? -0.593 15.449 -11.798 1.00 93.69 84 GLU A CA 1
ATOM 672 C C . GLU A 1 84 ? -1.597 14.958 -12.856 1.00 93.69 84 GLU A C 1
ATOM 674 O O . GLU A 1 84 ? -2.673 15.540 -12.999 1.00 93.69 84 GLU A O 1
ATOM 679 N N . MET A 1 85 ? -1.294 13.877 -13.582 1.00 94.00 85 MET A N 1
ATOM 680 C CA . MET A 1 85 ? -2.238 13.287 -14.535 1.00 94.00 85 MET A CA 1
ATOM 681 C C . MET A 1 85 ? -3.406 12.571 -13.841 1.00 94.00 85 MET A C 1
ATOM 683 O O . MET A 1 85 ? -4.437 12.369 -14.480 1.00 94.00 85 MET A O 1
ATOM 687 N N . GLY A 1 86 ? -3.265 12.168 -12.571 1.00 92.19 86 GLY A N 1
ATOM 688 C CA . GLY A 1 86 ? -4.335 11.517 -11.804 1.00 92.19 86 GLY A CA 1
ATOM 689 C C . GLY A 1 86 ? -4.768 10.157 -12.362 1.00 92.19 86 GLY A C 1
ATOM 690 O O . GLY A 1 86 ? -5.939 9.797 -12.272 1.00 92.19 86 GLY A O 1
ATOM 691 N N . ILE A 1 87 ? -3.842 9.419 -12.984 1.00 93.00 87 ILE A N 1
ATOM 692 C CA . ILE A 1 87 ? -4.120 8.146 -13.677 1.00 93.00 87 ILE A CA 1
ATOM 693 C C . ILE A 1 87 ? -3.631 6.903 -12.922 1.00 93.00 87 ILE A C 1
ATOM 695 O O . ILE A 1 87 ? -3.633 5.811 -13.492 1.00 93.00 87 ILE A O 1
ATOM 699 N N . ALA A 1 88 ? -3.168 7.055 -11.679 1.00 95.06 88 ALA A N 1
ATOM 700 C CA . ALA A 1 88 ? -2.702 5.934 -10.870 1.00 95.06 88 ALA A CA 1
ATOM 701 C C . ALA A 1 88 ? -3.864 4.949 -10.612 1.00 95.06 88 ALA A C 1
ATOM 703 O O . ALA A 1 88 ? -4.885 5.359 -10.051 1.00 95.06 88 ALA A O 1
ATOM 704 N N . PRO A 1 89 ? -3.767 3.674 -11.038 1.00 96.31 89 PRO A N 1
ATOM 705 C CA . PRO A 1 89 ? -4.807 2.686 -10.776 1.00 96.31 89 PRO A CA 1
ATOM 706 C C . PRO A 1 89 ? -4.864 2.311 -9.294 1.00 96.31 89 PRO A C 1
ATOM 708 O O . PRO A 1 89 ? -3.853 2.330 -8.593 1.00 96.31 89 PRO A O 1
ATOM 711 N N . VAL A 1 90 ? -6.046 1.908 -8.836 1.00 95.88 90 VAL A N 1
ATOM 712 C CA . VAL A 1 90 ? -6.241 1.368 -7.489 1.00 95.88 90 VAL A CA 1
ATOM 713 C C . VAL A 1 90 ? -5.620 -0.026 -7.358 1.00 95.88 90 VAL A C 1
ATOM 715 O O . VAL A 1 90 ? -5.652 -0.827 -8.294 1.00 95.88 90 VAL A O 1
ATOM 718 N N . ILE A 1 91 ? -5.066 -0.331 -6.186 1.00 97.56 91 ILE A N 1
ATOM 719 C CA . ILE A 1 91 ? -4.694 -1.694 -5.807 1.00 97.56 91 ILE A CA 1
ATOM 720 C C . ILE A 1 91 ? -5.943 -2.374 -5.238 1.00 97.56 91 ILE A C 1
ATOM 722 O O . ILE A 1 91 ? -6.341 -2.117 -4.103 1.00 97.56 91 ILE A O 1
ATOM 726 N N . GLU A 1 92 ? -6.558 -3.253 -6.031 1.00 97.25 92 GLU A N 1
ATOM 727 C CA . GLU A 1 92 ? -7.869 -3.862 -5.737 1.00 97.25 92 GLU A CA 1
ATOM 728 C C . GLU A 1 92 ? -7.942 -4.507 -4.344 1.00 97.25 92 GLU A C 1
ATOM 730 O O . GLU A 1 92 ? -8.847 -4.229 -3.562 1.00 97.25 92 GLU A O 1
ATOM 735 N N . SER A 1 93 ? -6.939 -5.303 -3.961 1.00 97.31 93 SER A N 1
ATOM 736 C CA . SER A 1 93 ? -6.920 -5.946 -2.640 1.00 97.31 93 SER A CA 1
ATOM 737 C C . SER A 1 93 ? -6.842 -4.949 -1.480 1.00 97.31 93 SER A C 1
ATOM 739 O O . SER A 1 93 ? -7.267 -5.264 -0.367 1.00 97.31 93 SER A O 1
ATOM 741 N N . SER A 1 94 ? -6.270 -3.768 -1.707 1.00 95.25 94 SER A N 1
ATOM 742 C CA . SER A 1 94 ? -6.185 -2.707 -0.704 1.00 95.25 94 SER A CA 1
ATOM 743 C C . SER A 1 94 ? -7.484 -1.916 -0.615 1.00 95.25 94 SER A C 1
ATOM 745 O O . SER A 1 94 ? -7.896 -1.587 0.495 1.00 95.25 94 SER A O 1
ATOM 747 N N . LEU A 1 95 ? -8.170 -1.693 -1.744 1.00 93.31 95 LEU A N 1
ATOM 748 C CA . LEU A 1 95 ? -9.533 -1.156 -1.759 1.00 93.31 95 LEU A CA 1
ATOM 749 C C . LEU A 1 95 ? -10.486 -2.064 -0.974 1.00 93.31 95 LEU A C 1
ATOM 751 O O . LEU A 1 95 ? -11.196 -1.582 -0.099 1.00 93.31 95 LEU A O 1
ATOM 755 N N . GLU A 1 96 ? -10.426 -3.381 -1.190 1.00 95.12 96 GLU A N 1
ATOM 756 C CA . GLU A 1 96 ? -11.229 -4.340 -0.419 1.00 95.12 96 GLU A CA 1
ATOM 757 C C . GLU A 1 96 ? -10.964 -4.255 1.094 1.00 95.12 96 GLU A C 1
ATOM 759 O O . GLU A 1 96 ? -11.879 -4.409 1.901 1.00 95.12 96 GLU A O 1
ATOM 764 N N . LEU A 1 97 ? -9.705 -4.049 1.503 1.00 95.38 97 LEU A N 1
ATOM 765 C CA . LEU A 1 97 ? -9.358 -3.870 2.914 1.00 95.38 97 LEU A CA 1
ATOM 766 C C . LEU A 1 97 ? -9.883 -2.533 3.447 1.00 95.38 97 LEU A C 1
ATOM 768 O O . LEU A 1 97 ? -10.407 -2.495 4.558 1.00 95.38 97 LEU A O 1
ATOM 772 N N . TYR A 1 98 ? -9.749 -1.456 2.675 1.00 91.44 98 TYR A N 1
ATOM 773 C CA . TYR A 1 98 ? -10.268 -0.141 3.034 1.00 91.44 98 TYR A CA 1
ATOM 774 C C . TYR A 1 98 ? -11.787 -0.180 3.234 1.00 91.44 98 TYR A C 1
ATOM 776 O O . TYR A 1 98 ? -12.275 0.251 4.274 1.00 91.44 98 TYR A O 1
ATOM 784 N N . GLU A 1 99 ? -12.529 -0.763 2.290 1.00 89.69 99 GLU A N 1
ATOM 785 C CA . GLU A 1 99 ? -13.983 -0.921 2.372 1.00 89.69 99 GLU A CA 1
ATOM 786 C C . GLU A 1 99 ? -14.404 -1.820 3.542 1.00 89.69 99 GLU A C 1
ATOM 788 O O . GLU A 1 99 ? -15.367 -1.504 4.239 1.00 89.69 99 GLU A O 1
ATOM 793 N N . GLU A 1 100 ? -13.671 -2.907 3.810 1.00 91.44 100 GLU A N 1
ATOM 794 C CA . GLU A 1 100 ? -13.915 -3.760 4.978 1.00 91.44 100 GLU A CA 1
ATOM 795 C C . GLU A 1 100 ? -13.734 -2.965 6.277 1.00 91.44 100 GLU A C 1
ATOM 797 O O . GLU A 1 100 ? -14.628 -2.969 7.121 1.00 91.44 100 GLU A O 1
ATOM 802 N N . VAL A 1 101 ? -12.613 -2.256 6.438 1.00 88.56 101 VAL A N 1
ATOM 803 C CA . VAL A 1 101 ? -12.355 -1.434 7.630 1.00 88.56 101 VAL A CA 1
ATOM 804 C C . VAL A 1 101 ? -13.407 -0.337 7.769 1.00 88.56 101 VAL A C 1
ATOM 806 O O . VAL A 1 101 ? -13.935 -0.152 8.861 1.00 88.56 101 VAL A O 1
ATOM 809 N N . LEU A 1 102 ? -13.773 0.334 6.676 1.00 84.38 102 LEU A N 1
ATOM 810 C CA . LEU A 1 102 ? -14.817 1.355 6.672 1.00 84.38 102 LEU A CA 1
ATOM 811 C C . LEU A 1 102 ? -16.193 0.776 7.015 1.00 84.38 102 LEU A C 1
ATOM 813 O O . LEU A 1 102 ? -16.990 1.442 7.654 1.00 84.38 102 LEU A O 1
ATOM 817 N N . SER A 1 103 ? -16.495 -0.463 6.624 1.00 84.88 103 SER A N 1
ATOM 818 C CA . SER A 1 103 ? -17.751 -1.117 7.012 1.00 84.88 103 SER A CA 1
ATOM 819 C C . SER A 1 103 ? -17.808 -1.463 8.506 1.00 84.88 103 SER A C 1
ATOM 821 O O . SER A 1 103 ? -18.896 -1.598 9.071 1.00 84.88 103 SER A O 1
ATOM 823 N N . LEU A 1 104 ? -16.639 -1.614 9.137 1.00 82.69 104 LEU A N 1
ATOM 824 C CA . LEU A 1 104 ? -16.481 -1.893 10.563 1.00 82.69 104 LEU A CA 1
ATOM 825 C C . LEU A 1 104 ? -16.408 -0.607 11.403 1.00 82.69 104 LEU A C 1
ATOM 827 O O . LEU A 1 104 ? -16.750 -0.643 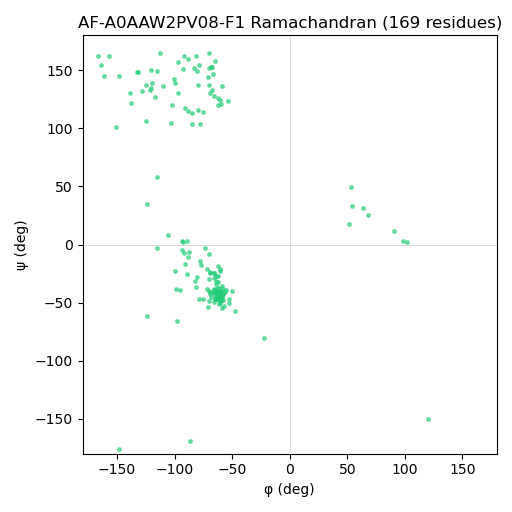12.586 1.00 82.69 104 LEU A O 1
ATOM 831 N N . ASP A 1 105 ? -15.984 0.510 10.806 1.00 71.50 105 ASP A N 1
ATOM 832 C CA . ASP A 1 105 ? -15.864 1.821 11.444 1.00 71.50 105 ASP A CA 1
ATOM 833 C C . ASP A 1 105 ? -17.058 2.732 11.106 1.00 71.50 105 ASP A C 1
ATOM 835 O O 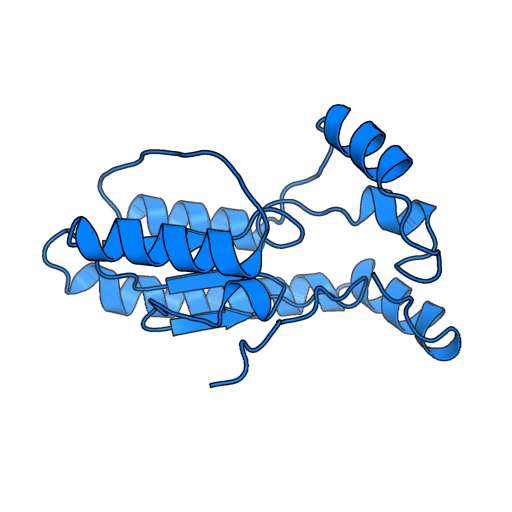. ASP A 1 105 ? -17.557 2.796 9.991 1.00 71.50 105 ASP A O 1
ATOM 839 N N . SER A 1 106 ? -17.555 3.475 12.088 1.00 58.06 106 SER A N 1
ATOM 840 C CA . SER A 1 106 ? -18.783 4.269 11.949 1.00 58.06 106 SER A CA 1
ATOM 841 C C . SER A 1 106 ? -18.548 5.730 11.538 1.00 58.06 106 SER A C 1
ATOM 843 O O . SER A 1 106 ? -19.515 6.496 11.487 1.00 58.06 106 SER A O 1
ATOM 845 N N . ARG A 1 107 ? -17.301 6.163 11.272 1.00 58.69 107 ARG A N 1
ATOM 846 C CA . ARG A 1 107 ? -16.959 7.575 10.981 1.00 58.69 107 ARG A CA 1
ATOM 847 C C . ARG A 1 107 ? -15.770 7.722 10.014 1.00 58.69 107 ARG A C 1
ATOM 849 O O . ARG A 1 107 ? -14.816 6.966 10.093 1.00 58.69 107 ARG A O 1
ATOM 856 N N . SER A 1 108 ? -15.799 8.746 9.152 1.00 43.00 108 SER A N 1
ATOM 857 C CA . SER A 1 108 ? -14.721 9.104 8.206 1.00 43.00 108 SER A CA 1
ATOM 858 C C . SER A 1 108 ? -14.265 10.562 8.378 1.00 43.00 108 SER A C 1
ATOM 860 O O . SER A 1 108 ? -15.125 11.443 8.439 1.00 43.00 108 SER A O 1
ATOM 862 N N . SER A 1 109 ? -12.955 10.844 8.343 1.00 43.22 109 SER A N 1
ATOM 863 C CA . SER A 1 109 ? -12.413 12.161 7.938 1.00 43.22 109 SER A CA 1
ATOM 864 C C . SER A 1 109 ? -10.925 12.102 7.543 1.00 43.22 109 SER A C 1
ATOM 866 O O . SER A 1 109 ? -10.163 11.344 8.137 1.00 43.22 109 SER A O 1
ATOM 868 N N . GLU A 1 110 ? -10.551 12.917 6.548 1.00 43.50 110 GLU A N 1
ATOM 869 C CA . GLU A 1 110 ? -9.259 13.004 5.828 1.00 43.50 110 GLU A CA 1
ATOM 870 C C . GLU A 1 110 ? -8.267 14.016 6.446 1.00 43.50 110 GLU A C 1
ATOM 872 O O . GLU A 1 110 ? -8.718 14.920 7.147 1.00 43.50 110 GLU A O 1
ATOM 877 N N . ASP A 1 111 ? -6.955 13.932 6.123 1.00 43.50 111 ASP A N 1
ATOM 878 C CA . ASP A 1 111 ? -6.049 15.108 6.137 1.00 43.50 111 ASP A CA 1
ATOM 879 C C . ASP A 1 111 ? -4.658 14.953 5.444 1.00 43.50 111 ASP A C 1
ATOM 881 O O . ASP A 1 111 ? -4.179 13.846 5.201 1.00 43.50 111 ASP A O 1
ATOM 885 N N . HIS A 1 112 ? -4.025 16.112 5.154 1.00 40.72 112 HIS A N 1
ATOM 886 C CA . HIS A 1 112 ? -2.923 16.415 4.196 1.00 40.72 112 HIS A CA 1
ATOM 887 C C . HIS A 1 112 ? -1.449 16.479 4.715 1.00 40.72 112 HIS A C 1
ATOM 889 O O . HIS A 1 112 ? -1.185 16.805 5.877 1.00 40.72 112 HIS A O 1
ATOM 895 N N . GLU A 1 113 ? -0.494 16.282 3.776 1.00 35.03 113 GLU A N 1
ATOM 896 C CA . GLU A 1 113 ? 0.950 15.893 3.837 1.00 35.03 113 GLU A CA 1
ATOM 897 C C . GLU A 1 113 ? 2.056 16.829 4.420 1.00 35.03 113 GLU A C 1
ATOM 899 O O . GLU A 1 113 ? 2.015 18.052 4.273 1.00 35.03 113 GLU A O 1
ATOM 904 N N . LYS A 1 114 ? 3.143 16.196 4.941 1.00 32.16 114 LYS A N 1
ATOM 905 C CA . LYS A 1 114 ? 4.585 16.601 4.974 1.00 32.16 114 LYS A CA 1
ATOM 906 C C . LYS A 1 114 ? 5.497 15.331 4.921 1.00 32.16 114 LYS A C 1
ATOM 908 O O . LYS A 1 114 ? 5.004 14.222 4.774 1.00 32.16 114 LYS A O 1
ATOM 913 N N . THR A 1 115 ? 6.831 15.451 5.016 1.00 48.28 115 THR A N 1
ATOM 914 C CA . THR A 1 115 ? 7.847 14.390 4.730 1.00 48.28 115 THR A CA 1
ATOM 915 C C . THR A 1 115 ? 7.700 13.034 5.457 1.00 48.28 115 THR A C 1
ATOM 917 O O . THR A 1 115 ? 7.826 12.981 6.680 1.00 48.28 115 THR A O 1
ATOM 920 N N . ALA A 1 116 ? 7.617 11.940 4.682 1.00 57.28 116 ALA A N 1
ATOM 921 C CA . ALA A 1 116 ? 7.288 10.549 5.051 1.00 57.28 116 ALA A CA 1
ATOM 922 C C . ALA A 1 116 ? 7.486 10.114 6.519 1.00 57.28 116 ALA A C 1
ATOM 924 O O . ALA A 1 116 ? 6.508 10.050 7.243 1.00 57.28 116 ALA A O 1
ATOM 925 N N . THR A 1 117 ? 8.686 9.774 7.000 1.00 56.31 117 THR A N 1
ATOM 926 C CA . THR A 1 117 ? 8.812 9.032 8.280 1.00 56.31 117 THR A CA 1
ATOM 927 C C . THR A 1 117 ? 8.463 9.853 9.525 1.00 56.31 117 THR A C 1
ATOM 929 O O . THR A 1 117 ? 7.704 9.391 10.381 1.00 56.31 117 THR A O 1
ATOM 932 N N . VAL A 1 118 ? 9.023 11.066 9.644 1.00 59.00 118 VAL A N 1
ATOM 933 C CA . VAL A 1 118 ? 8.773 11.951 10.797 1.00 59.00 118 VAL A CA 1
ATOM 934 C C . VAL A 1 118 ? 7.330 12.431 10.765 1.00 59.00 118 VAL A C 1
ATOM 936 O O . VAL A 1 118 ? 6.635 12.302 11.762 1.00 59.00 118 VAL A O 1
ATOM 939 N N . TYR A 1 119 ? 6.846 12.857 9.598 1.00 67.25 119 TYR A N 1
ATOM 940 C CA . TYR A 1 119 ? 5.461 13.280 9.436 1.00 67.25 119 TYR A CA 1
ATOM 941 C C . TYR A 1 119 ? 4.468 12.149 9.721 1.00 67.25 119 TYR A C 1
ATOM 943 O O . TYR A 1 119 ? 3.534 12.353 10.487 1.00 67.25 119 TYR A O 1
ATOM 951 N N . LYS A 1 120 ? 4.678 10.941 9.172 1.00 75.75 120 LYS A N 1
ATOM 952 C CA . LYS A 1 120 ? 3.802 9.784 9.429 1.00 75.75 120 LYS A CA 1
ATOM 953 C C . LYS A 1 120 ? 3.801 9.445 10.924 1.00 75.75 120 LYS A C 1
ATOM 955 O O . LYS A 1 120 ? 2.743 9.194 11.490 1.00 75.75 120 LYS A O 1
ATOM 960 N N . SER A 1 121 ? 4.958 9.505 11.587 1.00 76.38 121 SER A N 1
ATOM 961 C CA . SER A 1 121 ? 5.066 9.290 13.037 1.00 76.38 121 SER A CA 1
ATOM 962 C C . SER A 1 121 ? 4.359 10.376 13.858 1.00 76.38 121 SER A C 1
ATOM 964 O O . SER A 1 121 ? 3.661 10.049 14.815 1.00 76.38 121 SER A O 1
ATOM 966 N N . GLU A 1 122 ? 4.498 11.649 13.482 1.00 80.12 122 GLU A N 1
ATOM 967 C CA . GLU A 1 122 ? 3.816 12.784 14.117 1.00 80.12 122 GLU A CA 1
ATOM 968 C C . GLU A 1 122 ? 2.300 12.693 13.934 1.00 80.12 122 GLU A C 1
ATOM 970 O O . GLU A 1 122 ? 1.571 12.800 14.913 1.00 80.12 122 GLU A O 1
ATOM 975 N N . LYS A 1 123 ? 1.813 12.376 12.729 1.00 78.69 123 LYS A N 1
ATOM 976 C CA . LYS A 1 123 ? 0.380 12.179 12.463 1.00 78.69 123 LYS A CA 1
ATOM 977 C C . LYS A 1 123 ? -0.220 11.012 13.233 1.00 78.69 123 LYS A C 1
ATOM 979 O O . LYS A 1 123 ? -1.331 11.124 13.745 1.00 78.69 123 LYS A O 1
ATOM 984 N N . ARG A 1 124 ? 0.531 9.919 13.404 1.00 80.00 124 ARG A N 1
ATOM 985 C CA . ARG A 1 124 ? 0.130 8.835 14.312 1.00 80.00 124 ARG A CA 1
ATOM 986 C C . ARG A 1 124 ? 0.035 9.309 15.757 1.00 80.00 124 ARG A C 1
ATOM 988 O O . ARG A 1 124 ? -0.917 8.960 16.446 1.00 80.00 124 ARG A O 1
ATOM 995 N N . SER A 1 125 ? 0.998 10.104 16.215 1.00 80.88 125 SER A N 1
ATOM 996 C CA . SER A 1 125 ? 0.962 10.681 17.561 1.00 80.88 125 SER A CA 1
ATOM 997 C C . SER A 1 125 ? -0.213 11.641 17.748 1.00 80.88 125 SER A C 1
ATOM 999 O O . SER A 1 125 ? -0.877 11.543 18.770 1.00 80.88 125 SER A O 1
ATOM 1001 N N . GLU A 1 126 ? -0.540 12.483 16.761 1.00 82.25 126 GLU A N 1
ATOM 1002 C CA . GLU A 1 126 ? -1.719 13.365 16.798 1.00 82.25 126 GLU A CA 1
ATOM 1003 C C . GLU A 1 126 ? -3.019 12.558 16.981 1.00 82.25 126 GLU A C 1
ATOM 1005 O O . GLU A 1 126 ? -3.860 12.925 17.801 1.00 82.25 126 GLU A O 1
ATOM 1010 N N . LEU A 1 127 ? -3.174 11.426 16.280 1.00 78.31 127 LEU A N 1
ATOM 1011 C CA . LEU A 1 127 ? -4.324 10.528 16.459 1.00 78.31 127 LEU A CA 1
ATOM 1012 C C . LEU A 1 127 ? -4.365 9.921 17.871 1.00 78.31 127 LEU A C 1
ATOM 1014 O O . LEU A 1 127 ? -5.420 9.894 18.505 1.00 78.31 127 LEU A O 1
ATOM 1018 N N . VAL A 1 128 ? -3.221 9.470 18.393 1.00 80.44 128 VAL A N 1
ATOM 1019 C CA . VAL A 1 128 ? -3.132 8.919 19.757 1.00 80.44 128 VAL A CA 1
ATOM 1020 C C . VAL A 1 128 ? -3.437 9.986 20.815 1.00 80.44 128 VAL A C 1
ATOM 1022 O O . VAL A 1 128 ? -4.159 9.707 21.770 1.00 80.44 128 VAL A O 1
ATOM 1025 N N . GLU A 1 129 ? -2.955 11.218 20.640 1.00 84.12 129 GLU A N 1
ATOM 1026 C CA . GLU A 1 129 ? -3.262 12.363 21.510 1.00 84.12 129 GLU A CA 1
ATOM 1027 C C . GLU A 1 129 ? -4.750 12.747 21.470 1.00 84.12 129 GLU A C 1
ATOM 1029 O O . GLU A 1 129 ? -5.308 13.155 22.490 1.00 84.12 129 GLU A O 1
ATOM 1034 N N . GLN A 1 130 ? -5.420 12.551 20.330 1.00 80.44 130 GLN A N 1
ATOM 1035 C CA . GLN A 1 130 ? -6.877 12.676 20.193 1.00 80.44 130 GLN A CA 1
ATOM 1036 C C . GLN A 1 130 ? -7.654 11.503 20.825 1.00 80.44 130 GLN A C 1
ATOM 1038 O O . GLN A 1 130 ? -8.885 11.523 20.854 1.00 80.44 130 GLN A O 1
ATOM 1043 N N . GLY A 1 131 ? -6.955 10.500 21.365 1.00 80.44 131 GLY A N 1
ATOM 1044 C CA . GLY A 1 131 ? -7.538 9.354 22.058 1.00 80.44 131 GLY A CA 1
ATOM 1045 C C . GLY A 1 131 ? -7.851 8.158 21.160 1.00 80.44 131 GLY A C 1
ATOM 1046 O O . GLY A 1 131 ? -8.538 7.246 21.620 1.00 80.44 131 GLY A O 1
ATOM 1047 N N . TYR A 1 132 ? -7.369 8.140 19.911 1.00 81.81 132 TYR A N 1
ATOM 1048 C CA . TYR A 1 132 ? -7.516 6.981 19.031 1.00 81.81 132 TYR A CA 1
ATOM 1049 C C . TYR A 1 132 ? -6.489 5.899 19.355 1.00 81.81 132 TYR A C 1
ATOM 1051 O O . TYR A 1 132 ? -5.292 6.154 19.496 1.00 81.81 132 TYR A O 1
ATOM 1059 N N . GLN A 1 133 ? -6.947 4.653 19.366 1.00 86.25 133 GLN A N 1
ATOM 1060 C CA . GLN A 1 133 ? -6.074 3.494 19.320 1.00 86.25 133 GLN A CA 1
ATOM 1061 C C . GLN A 1 133 ? -5.839 3.083 17.864 1.00 86.25 133 GLN A C 1
ATOM 1063 O O . GLN A 1 133 ? -6.763 2.689 17.154 1.00 86.25 133 GLN A O 1
ATOM 1068 N N . ILE A 1 134 ? -4.588 3.134 17.411 1.00 88.50 134 ILE A N 1
ATOM 1069 C CA . ILE A 1 134 ? -4.235 2.688 16.060 1.00 88.50 134 ILE A CA 1
ATOM 1070 C C . ILE A 1 134 ? -4.182 1.154 16.056 1.00 88.50 134 ILE A C 1
ATOM 1072 O O . ILE A 1 134 ? -3.233 0.548 16.558 1.00 88.50 134 ILE A O 1
ATOM 1076 N N . LEU A 1 135 ? -5.207 0.510 15.499 1.00 91.00 135 LEU A N 1
ATOM 1077 C CA . LEU A 1 135 ? -5.306 -0.950 15.465 1.00 91.00 135 LEU A CA 1
ATOM 1078 C C . LEU A 1 135 ? -4.430 -1.536 14.358 1.00 91.00 135 LEU A C 1
ATOM 1080 O O . LEU A 1 135 ? -3.670 -2.477 14.599 1.00 91.00 135 LEU A O 1
ATOM 1084 N N . GLY A 1 136 ? -4.507 -0.955 13.162 1.00 92.44 136 GLY A N 1
ATOM 1085 C CA . GLY A 1 136 ? -3.796 -1.432 11.983 1.00 92.44 136 GLY A CA 1
ATOM 1086 C C . GLY A 1 136 ? -3.078 -0.319 11.233 1.00 92.44 136 GLY A C 1
ATOM 1087 O O . GLY A 1 136 ? -3.523 0.827 11.216 1.00 92.44 136 GLY A O 1
ATOM 1088 N N . ASN A 1 137 ? -1.954 -0.669 10.617 1.00 94.00 137 ASN A N 1
ATOM 1089 C CA . ASN A 1 137 ? -1.212 0.207 9.716 1.00 94.00 137 ASN A CA 1
ATOM 1090 C C . ASN A 1 137 ? -0.741 -0.604 8.504 1.00 94.00 137 ASN A C 1
ATOM 1092 O O . ASN A 1 137 ? -0.079 -1.630 8.678 1.00 94.00 137 ASN A O 1
ATOM 1096 N N . SER A 1 138 ? -1.132 -0.194 7.301 1.00 96.12 138 SER A N 1
ATOM 1097 C CA . SER A 1 138 ? -0.807 -0.863 6.036 1.00 96.12 138 SER A CA 1
ATOM 1098 C C . SER A 1 138 ? 0.034 0.058 5.161 1.00 96.12 138 SER A C 1
ATOM 1100 O O . SER A 1 138 ? -0.360 1.195 4.924 1.00 96.12 138 SER A O 1
ATOM 1102 N N . GLY A 1 139 ? 1.178 -0.436 4.695 1.00 95.88 139 GLY A N 1
ATOM 1103 C CA . GLY A 1 139 ? 2.129 0.345 3.904 1.00 95.88 139 GLY A CA 1
ATOM 1104 C C . GLY A 1 139 ? 3.133 -0.543 3.179 1.00 95.88 139 GLY A C 1
ATOM 1105 O O . GLY A 1 139 ? 3.404 -1.672 3.608 1.00 95.88 139 GLY A O 1
ATOM 1106 N N . ASP A 1 140 ? 3.689 -0.054 2.079 1.00 95.12 140 ASP A N 1
ATOM 1107 C CA . ASP A 1 140 ? 4.655 -0.767 1.248 1.00 95.12 140 ASP A CA 1
ATOM 1108 C C . ASP A 1 140 ? 6.107 -0.481 1.651 1.00 95.12 140 ASP A C 1
ATOM 1110 O O . ASP A 1 140 ? 7.016 -1.165 1.182 1.00 95.12 140 ASP A O 1
ATOM 1114 N N . GLN A 1 141 ? 6.361 0.452 2.567 1.00 92.44 141 GLN A N 1
ATOM 1115 C CA . GLN A 1 141 ? 7.686 0.754 3.096 1.00 92.44 141 GLN A CA 1
ATOM 1116 C C . GLN A 1 141 ? 7.743 0.548 4.612 1.00 92.44 141 GLN A C 1
ATOM 1118 O O . GLN A 1 141 ? 6.787 0.728 5.365 1.00 92.44 141 GLN A O 1
ATOM 1123 N N . TRP A 1 142 ? 8.925 0.192 5.121 1.00 90.56 142 TRP A N 1
ATOM 1124 C CA . TRP A 1 142 ? 9.126 0.105 6.573 1.00 90.56 142 TRP A CA 1
ATOM 1125 C C . TRP A 1 142 ? 9.024 1.473 7.262 1.00 90.56 142 TRP A C 1
ATOM 1127 O O . TRP A 1 142 ? 8.673 1.533 8.440 1.00 90.56 142 TRP A O 1
ATOM 1137 N N . SER A 1 143 ? 9.270 2.564 6.527 1.00 87.00 143 SER A N 1
ATOM 1138 C CA . SER A 1 143 ? 9.044 3.939 6.990 1.00 87.00 143 SER A CA 1
ATOM 1139 C C . SER A 1 143 ? 7.590 4.236 7.348 1.00 87.00 143 SER A C 1
ATOM 1141 O O . SER A 1 143 ? 7.342 5.143 8.141 1.00 87.00 143 SER A O 1
ATOM 1143 N N . ASP A 1 144 ? 6.641 3.474 6.808 1.00 84.94 144 ASP A N 1
ATOM 1144 C CA . ASP A 1 144 ? 5.214 3.682 7.066 1.00 84.94 144 ASP A CA 1
ATOM 1145 C C . ASP A 1 144 ? 4.808 3.024 8.377 1.00 84.94 144 ASP A C 1
ATOM 1147 O O . ASP A 1 144 ? 3.940 3.521 9.093 1.00 84.94 144 ASP A O 1
ATOM 1151 N N . LEU A 1 145 ? 5.477 1.919 8.710 1.00 87.38 145 LEU A N 1
ATOM 1152 C CA . LEU A 1 145 ? 5.070 0.974 9.745 1.00 87.38 145 LEU A CA 1
ATOM 1153 C C . LEU A 1 145 ? 5.811 1.155 11.072 1.00 87.38 145 LEU A C 1
ATOM 1155 O O . LEU A 1 145 ? 5.314 0.707 12.106 1.00 87.38 145 LEU A O 1
ATOM 1159 N N . LEU A 1 146 ? 6.999 1.762 11.041 1.00 85.50 146 LEU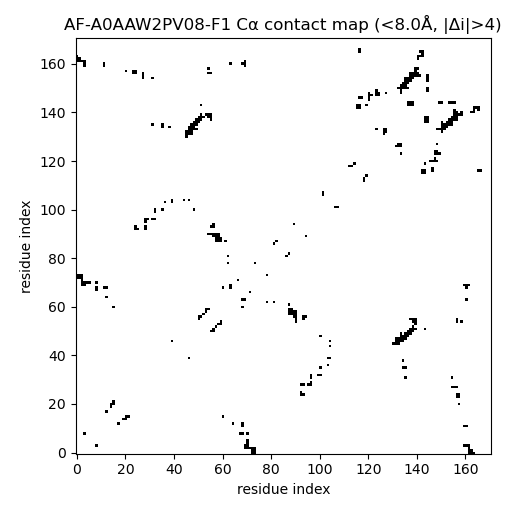 A N 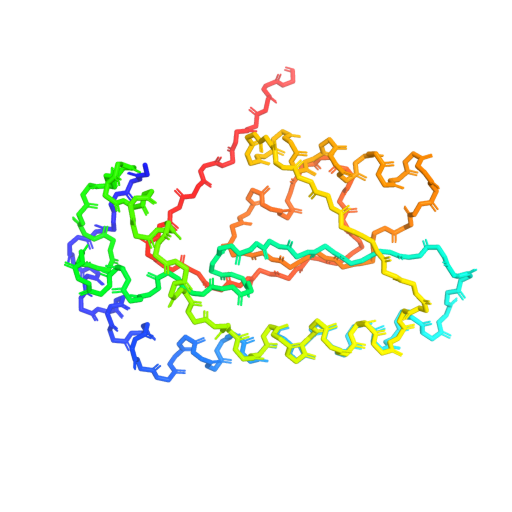1
ATOM 1160 C CA . LEU A 1 146 ? 7.903 1.898 12.184 1.00 85.50 146 LEU A CA 1
ATOM 1161 C C . LEU A 1 146 ? 8.035 3.366 12.633 1.00 85.50 146 LEU A C 1
ATOM 1163 O O . LEU A 1 146 ? 7.646 4.295 11.923 1.00 85.50 146 LEU A O 1
ATOM 1167 N N . GLY A 1 147 ? 8.573 3.577 13.836 1.00 83.38 147 GLY A N 1
ATOM 1168 C CA . GLY A 1 147 ? 8.734 4.895 14.463 1.00 83.38 147 GLY A CA 1
ATOM 1169 C C . GLY A 1 147 ? 7.991 4.992 15.795 1.00 83.38 147 GLY A C 1
ATOM 1170 O O . GLY A 1 147 ? 7.826 3.993 16.493 1.00 83.38 147 GLY A O 1
ATOM 1171 N N . SER A 1 148 ? 7.533 6.192 16.157 1.00 80.44 148 SER A N 1
ATOM 1172 C CA . SER A 1 148 ? 6.656 6.386 17.320 1.00 80.44 148 SER A CA 1
ATOM 1173 C C . SER A 1 148 ? 5.198 6.058 16.983 1.00 80.44 148 SER A C 1
ATOM 1175 O O . SER A 1 148 ? 4.814 6.012 15.806 1.00 80.44 148 SER A O 1
ATOM 1177 N N . SER A 1 149 ? 4.386 5.847 18.026 1.00 83.88 149 SER A N 1
ATOM 1178 C CA . SER A 1 149 ? 2.931 5.651 17.918 1.00 83.88 149 SER A CA 1
ATOM 1179 C C . SER A 1 149 ? 2.569 4.532 16.935 1.00 83.88 149 SER A C 1
ATOM 1181 O O . SER A 1 149 ? 1.789 4.714 16.004 1.00 83.88 149 SER A O 1
ATOM 1183 N N . MET A 1 150 ? 3.228 3.382 17.096 1.00 87.88 150 MET A N 1
ATOM 1184 C CA . MET A 1 150 ? 3.012 2.208 16.253 1.00 87.88 150 MET A CA 1
ATOM 1185 C C . MET A 1 150 ? 1.614 1.620 16.461 1.00 87.88 150 MET A C 1
ATOM 1187 O O . MET A 1 150 ? 1.087 1.611 17.573 1.00 87.88 150 MET A O 1
ATOM 1191 N N . SER A 1 151 ? 1.052 1.071 15.386 1.00 89.88 151 SER A N 1
ATOM 1192 C CA . SER A 1 151 ? -0.182 0.288 15.433 1.00 89.88 151 SER A CA 1
ATOM 1193 C C . SER A 1 151 ? -0.011 -1.003 16.230 1.00 89.88 151 SER A C 1
ATOM 1195 O O . SER A 1 151 ? 1.092 -1.548 16.296 1.00 89.88 151 SER A O 1
ATOM 1197 N N . ILE A 1 152 ? -1.119 -1.565 16.721 1.00 92.25 152 ILE A N 1
ATOM 1198 C CA . ILE A 1 152 ? -1.123 -2.912 17.317 1.00 92.25 152 ILE A CA 1
ATOM 1199 C C . ILE A 1 152 ? -0.585 -3.951 16.325 1.00 92.25 152 ILE A C 1
ATOM 1201 O O . ILE A 1 152 ? 0.186 -4.832 16.712 1.00 92.25 152 ILE A O 1
ATOM 1205 N N . ARG A 1 153 ? -0.965 -3.848 15.044 1.00 94.81 153 ARG A N 1
ATOM 1206 C CA . ARG A 1 153 ? -0.443 -4.723 13.992 1.00 94.81 153 ARG A CA 1
ATOM 1207 C C . ARG A 1 153 ? -0.141 -3.966 12.704 1.00 94.81 153 ARG A C 1
ATOM 1209 O O . ARG A 1 153 ? -0.985 -3.250 12.178 1.00 94.81 153 ARG A O 1
ATOM 1216 N N . SER A 1 154 ? 1.062 -4.187 12.185 1.00 96.06 154 SER A N 1
ATOM 1217 C CA . SER A 1 154 ? 1.521 -3.625 10.915 1.00 96.06 154 SER A CA 1
ATOM 1218 C C . SER A 1 154 ? 1.425 -4.657 9.790 1.00 96.06 154 SER A C 1
ATOM 1220 O O . SER A 1 154 ? 1.717 -5.839 10.000 1.00 96.06 154 SER A O 1
ATOM 1222 N N . PHE A 1 155 ? 1.060 -4.205 8.593 1.00 97.56 155 PHE A N 1
ATOM 1223 C CA . PHE A 1 155 ? 0.895 -5.021 7.393 1.00 97.56 155 PHE A CA 1
ATOM 1224 C C . PHE A 1 155 ? 1.769 -4.452 6.275 1.00 97.56 155 PHE A C 1
ATOM 1226 O O . PHE A 1 155 ? 1.484 -3.392 5.725 1.00 97.56 155 PHE A O 1
ATOM 1233 N N . LYS A 1 156 ? 2.870 -5.151 5.976 1.00 97.88 156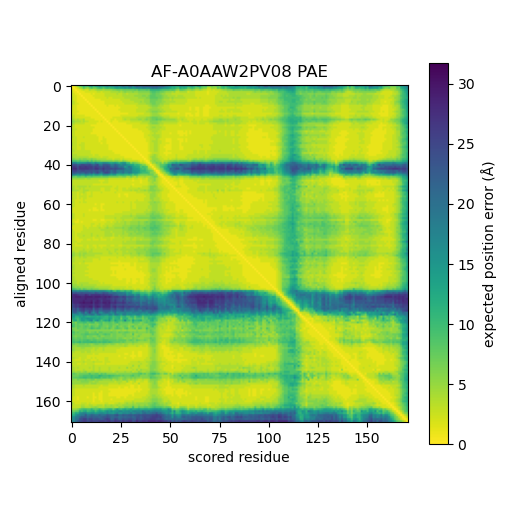 LYS A N 1
ATOM 1234 C CA . LYS A 1 156 ? 3.852 -4.739 4.970 1.00 97.88 156 LYS A CA 1
ATOM 1235 C C . LYS A 1 156 ? 3.464 -5.274 3.599 1.00 97.88 156 LYS A C 1
ATOM 1237 O O . LYS A 1 156 ? 3.495 -6.486 3.392 1.00 97.88 156 LYS A O 1
ATOM 1242 N N . LEU A 1 157 ? 3.150 -4.375 2.675 1.00 98.00 157 LEU A N 1
ATOM 1243 C CA . LEU A 1 157 ? 2.905 -4.710 1.276 1.00 98.00 157 LEU A CA 1
ATOM 1244 C C . LEU A 1 157 ? 4.245 -4.880 0.538 1.00 98.00 157 LEU A C 1
ATOM 1246 O O . LEU A 1 157 ? 5.255 -4.288 0.941 1.00 98.00 157 LEU A O 1
ATOM 1250 N N . PRO A 1 158 ? 4.320 -5.736 -0.491 1.00 97.31 158 PRO A N 1
ATOM 1251 C CA . PRO A 1 158 ? 5.522 -5.857 -1.303 1.00 97.31 158 PRO A CA 1
ATOM 1252 C C . PRO A 1 158 ? 5.712 -4.605 -2.165 1.00 97.31 158 PRO A C 1
ATOM 1254 O O . PRO A 1 158 ? 4.770 -4.134 -2.779 1.00 97.31 158 PRO A O 1
ATOM 1257 N N . ASN A 1 159 ? 6.942 -4.110 -2.266 1.00 96.62 159 ASN A N 1
ATOM 1258 C CA . ASN A 1 159 ? 7.331 -3.150 -3.295 1.00 96.62 159 ASN A CA 1
ATOM 1259 C C . ASN A 1 159 ? 8.823 -3.348 -3.609 1.00 96.62 159 ASN A C 1
ATOM 1261 O O . ASN A 1 159 ? 9.676 -2.938 -2.821 1.00 96.62 159 ASN A O 1
ATOM 1265 N N . PRO A 1 160 ? 9.156 -4.038 -4.711 1.00 95.12 160 PRO A N 1
ATOM 1266 C CA . PRO A 1 160 ? 10.537 -4.246 -5.133 1.00 95.12 160 PRO A CA 1
ATOM 1267 C C . PRO A 1 160 ? 11.087 -3.116 -6.019 1.00 95.12 160 PRO A C 1
ATOM 1269 O O . PRO A 1 160 ? 12.267 -3.155 -6.352 1.00 95.12 160 PRO A O 1
ATOM 1272 N N . MET A 1 161 ? 10.265 -2.145 -6.438 1.00 93.88 161 MET A N 1
ATOM 1273 C CA . MET A 1 161 ? 10.654 -1.131 -7.430 1.00 93.88 161 MET A CA 1
ATOM 1274 C C . MET A 1 161 ? 11.472 0.012 -6.823 1.00 93.88 161 MET A C 1
ATOM 1276 O O . MET A 1 161 ? 12.268 0.638 -7.523 1.00 93.88 161 MET A O 1
ATOM 1280 N N . TYR A 1 162 ? 11.279 0.311 -5.536 1.00 90.81 162 TYR A N 1
ATOM 1281 C CA . TYR A 1 162 ? 12.034 1.343 -4.831 1.00 90.81 162 TYR A CA 1
ATOM 1282 C C . TYR A 1 162 ? 12.040 1.129 -3.316 1.00 90.81 162 TYR A C 1
ATOM 1284 O O . TYR A 1 162 ? 11.213 0.417 -2.749 1.00 90.81 162 TYR A O 1
ATOM 1292 N N . TYR A 1 163 ? 12.987 1.797 -2.658 1.00 87.81 163 TYR A N 1
ATOM 1293 C CA . TYR A 1 163 ? 13.115 1.808 -1.208 1.00 87.81 163 TYR A CA 1
ATOM 1294 C C . TYR A 1 163 ? 13.206 3.240 -0.678 1.00 87.81 163 TYR A C 1
ATOM 1296 O O . TYR A 1 163 ? 14.000 4.053 -1.172 1.00 87.81 163 TYR A O 1
ATOM 1304 N N . ILE A 1 164 ? 12.415 3.531 0.353 1.00 82.56 164 ILE A N 1
ATOM 1305 C CA . ILE A 1 164 ? 12.495 4.766 1.132 1.00 82.56 164 ILE A CA 1
ATOM 1306 C C . ILE A 1 164 ? 13.218 4.448 2.438 1.00 82.56 164 ILE A C 1
ATOM 1308 O O . ILE A 1 164 ? 12.794 3.601 3.225 1.00 82.56 164 ILE A O 1
ATOM 1312 N N . SER A 1 165 ? 14.349 5.117 2.669 1.00 75.62 165 SER A N 1
ATOM 1313 C CA . SER A 1 165 ? 15.180 4.828 3.831 1.00 75.62 165 SER A CA 1
ATOM 1314 C C . SER A 1 165 ? 14.508 5.257 5.134 1.00 75.62 165 SER A C 1
ATOM 1316 O O . SER A 1 165 ? 14.065 6.393 5.311 1.00 75.62 165 SER A O 1
ATOM 1318 N N . TYR A 1 166 ? 14.487 4.331 6.089 1.00 66.19 166 TYR A N 1
ATOM 1319 C CA . TYR A 1 166 ? 14.155 4.632 7.472 1.00 66.19 166 TYR A CA 1
ATOM 1320 C C . TYR A 1 166 ? 15.342 5.342 8.132 1.00 66.19 166 TYR A C 1
ATOM 1322 O O . TYR A 1 166 ? 16.413 4.755 8.298 1.00 66.19 166 TYR A O 1
ATOM 1330 N N . GLN A 1 167 ? 15.170 6.612 8.498 1.00 61.78 167 GLN A N 1
ATOM 1331 C CA . GLN A 1 167 ? 16.156 7.319 9.311 1.00 61.78 167 GLN A CA 1
ATOM 1332 C C . GLN A 1 167 ? 15.899 7.012 10.787 1.00 61.78 167 GLN A C 1
ATOM 1334 O O . GLN A 1 167 ? 14.881 7.414 11.346 1.00 61.78 167 GLN A O 1
ATOM 1339 N N . VAL A 1 168 ? 16.832 6.301 11.421 1.00 55.31 168 VAL A N 1
ATOM 1340 C CA . VAL A 1 168 ? 16.871 6.173 12.882 1.00 55.31 168 VAL A CA 1
ATOM 1341 C C . VAL A 1 168 ? 17.507 7.453 13.416 1.00 55.31 168 VAL A C 1
ATOM 1343 O O . VAL A 1 168 ? 18.679 7.704 13.130 1.00 55.31 168 VAL A O 1
ATOM 1346 N N . SER A 1 169 ? 16.772 8.271 14.175 1.00 43.84 169 SER A N 1
ATOM 1347 C CA . SER A 1 169 ? 17.426 9.333 14.947 1.00 43.84 169 SER A CA 1
ATOM 1348 C C . SER A 1 169 ? 18.407 8.680 15.925 1.00 43.84 169 SER A C 1
ATOM 1350 O O . SER A 1 169 ? 17.981 7.816 16.696 1.00 43.84 169 SER A O 1
ATOM 1352 N N . PRO A 1 170 ? 19.703 9.041 15.908 1.00 42.53 170 PRO A N 1
ATOM 1353 C CA . PRO A 1 170 ? 20.630 8.565 16.922 1.00 42.53 170 PRO A CA 1
ATOM 1354 C C . PRO A 1 170 ? 20.155 9.078 18.288 1.00 42.53 170 PRO A C 1
ATOM 1356 O O . PRO A 1 170 ? 19.883 10.270 18.439 1.00 42.53 170 PRO A O 1
ATOM 1359 N N . HIS A 1 171 ? 19.982 8.152 19.232 1.00 40.72 171 HIS A N 1
ATOM 1360 C CA . HIS A 1 171 ? 19.658 8.441 20.630 1.00 40.72 171 HIS A CA 1
ATOM 1361 C C . HIS A 1 171 ? 20.799 9.171 21.341 1.00 40.72 171 HIS A C 1
ATOM 1363 O O . HIS A 1 171 ? 21.975 8.842 21.055 1.00 40.72 171 HIS A O 1
#

Organism: NCBI:txid2727405

InterPro domains:
  IPR005519 Acid phosphatase, class B-like [PF03767] (2-103)
  IPR005519 Acid phosphatase, class B-like [PF03767] (107-164)
  IPR023214 HAD superfamily [G3DSA:3.40.50.1000] (1-105)
  IPR023214 HAD superfamily [G3DSA:3.40.50.1000] (106-171)
  IPR036412 HAD-like superfamily [SSF56784] (40-148)

Foldseek 3Di:
DAFDPPVCLVVLVCCVVDCNQLVLLLVLLVVLLVQLVVPLVPDPQQADEAFDPELTFFDPCVVCVVVRLRRHDDDPVVVVVVVVVVPTDTSVSNVVSVVSNVVSHDDDDDDDDDDQQVTLQVVLVVSVVVVHQYAEYEDQAPSNQDDHNHHPDYGHRHRSSDYDDDDDDDD

Sequence (171 aa):
MEKIPEECADYVKEYMIGKGYELDLQRVSNEAKAFARSVYLSGDGNSAWIFDVDETLLSNLPYYAQHGFGLEVFDSTKFGQWVEMGIAPVIESSLELYEEVLSLDSRSSEDHEKTATVYKSEKRSELVEQGYQILGNSGDQWSDLLGSSMSIRSFKLPNPMYYISYQVSPH